Protein 3KUI (pdb70)

Sequence (94 aa):
LTASMLASAPPQEQKQMLGERLFPLIQAMHPTLAGKITGMLLEIDNSELLHMLESPESLRSKVDEAVAVLQAHQAKEAAQKRQLNVNAKPFVPN

Secondary structure (DSSP, 8-state):
--HHHHHHS-HHHHHHHHHHHHHHHHHHH-TTTHHHHHHHHTTS-HHHHHHHTT-HHHHHHHHHHHHHHHHHHHHHHHHT-/----TTPPPP---

Foldseek 3Di:
DDVVVLVVDDDVVSLVVLLVLLQVLLCVVPVPCSVVLSVVPSVDDVVVSVVCSVPVVSSVVSSVVSVVVVVVVVVVVVVPD/DDDDPPDDDDDDD

Radius of gyration: 13.53 Å; Cα contacts (8 Å, |Δi|>4): 82; chains: 2; bounding box: 23×31×43 Å

Nearest PDB structures (foldseek):
  3ktr-assembly1_A  TM=9.918E-01  e=7.360E-09  Homo sapiens
  3kut-assembly2_B  TM=9.928E-01  e=7.830E-09  Homo sapiens
  3kur-assembly8_H  TM=9.875E-01  e=1.120E-07  Homo sapiens
  3kur-assembly3_C  TM=9.470E-01  e=5.670E-08  Homo sapiens
  4ive-assembly1_A  TM=9.539E-01  e=9.895E-08  Homo sapiens

Structure (mmCIF, N/CA/C/O backbone):
data_3KUI
#
_entry.id   3KUI
#
_cell.length_a   37.432
_cell.length_b   63.631
_cell.length_c   32.226
_cell.angle_alpha   90.00
_cell.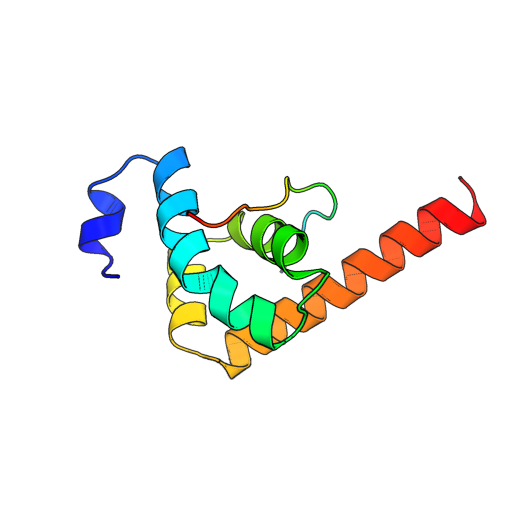angle_beta   90.00
_cell.angle_gamma   90.00
#
_symmetry.space_group_name_H-M   'P 21 21 2'
#
loop_
_entity.id
_entity.type
_entity.pdbx_description
1 polymer 'Polyadenylate-binding protein 1'
2 polymer 'GSPT1 protein'
3 non-polymer 'ZINC ION'
4 non-polymer 'SULFATE ION'
5 water water
#
loop_
_atom_site.group_PDB
_atom_site.id
_atom_site.type_symbol
_atom_site.label_atom_id
_atom_site.label_alt_id
_atom_site.label_comp_id
_atom_site.label_asym_id
_atom_site.label_entity_id
_atom_site.label_seq_id
_atom_site.pdbx_PDB_ins_code
_atom_site.Cartn_x
_atom_site.Cartn_y
_atom_site.Cartn_z
_atom_site.occupancy
_atom_site.B_iso_or_equiv
_atom_site.auth_seq_id
_atom_site.auth_comp_id
_atom_site.auth_asym_id
_atom_site.auth_atom_id
_atom_site.pdbx_PDB_model_num
ATOM 1 N N . LEU A 1 7 ? 10.128 0.852 30.057 1.00 62.57 545 LEU A N 1
ATOM 2 C CA . LEU A 1 7 ? 9.023 1.854 30.002 1.00 62.95 545 LEU A CA 1
ATOM 3 C C . LEU A 1 7 ? 7.653 1.153 30.012 1.00 62.78 545 LEU A C 1
ATOM 4 O O . LEU A 1 7 ? 7.403 0.247 29.217 1.00 62.04 545 LE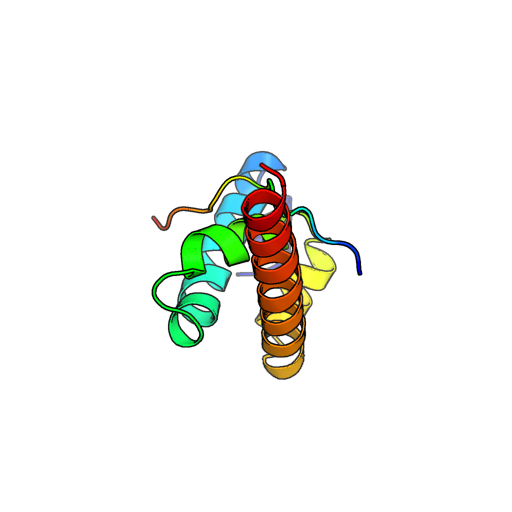U A O 1
ATOM 9 N N . THR A 1 8 ? 6.777 1.572 30.923 1.00 63.53 546 THR A N 1
ATOM 10 C CA . THR A 1 8 ? 5.435 0.994 31.043 1.00 63.68 546 THR A CA 1
ATOM 11 C C . THR A 1 8 ? 4.390 2.062 30.775 1.00 64.21 546 THR A C 1
ATOM 12 O O . THR A 1 8 ? 4.664 3.256 30.912 1.00 64.09 546 THR A O 1
ATOM 16 N N . ALA A 1 9 ? 3.186 1.629 30.414 1.00 64.90 547 ALA A N 1
ATOM 17 C CA . ALA A 1 9 ? 2.096 2.562 30.140 1.00 65.49 547 ALA A CA 1
ATOM 18 C C . ALA A 1 9 ? 1.730 3.355 31.400 1.00 65.52 547 ALA A C 1
ATOM 19 O O . ALA A 1 9 ? 1.182 4.461 31.321 1.00 65.52 547 ALA A O 1
ATOM 21 N N . SER A 1 10 ? 2.042 2.782 32.559 1.00 65.10 548 SER A N 1
ATOM 22 C CA . SER A 1 10 ? 1.761 3.421 33.839 1.00 65.18 548 SER A CA 1
ATOM 23 C C . SER A 1 10 ? 2.651 4.643 34.007 1.00 65.31 548 SER A C 1
ATOM 24 O O . SER A 1 10 ? 2.184 5.719 34.379 1.00 64.48 548 SER A O 1
ATOM 27 N N . MET A 1 11 ? 3.939 4.462 33.735 1.00 65.10 549 MET A N 1
ATOM 28 C CA . MET A 1 11 ? 4.899 5.543 33.837 1.00 64.83 549 MET A CA 1
ATOM 29 C C . MET A 1 11 ? 4.471 6.691 32.937 1.00 64.57 549 MET A C 1
ATOM 30 O O . MET A 1 11 ? 4.700 7.860 33.256 1.00 64.81 549 MET A O 1
ATOM 35 N N . LEU A 1 12 ? 3.843 6.358 31.814 1.00 63.49 550 LEU A N 1
ATOM 36 C CA . LEU A 1 12 ? 3.394 7.374 30.870 1.00 62.90 550 LEU A CA 1
ATOM 37 C C . LEU A 1 12 ? 2.208 8.213 31.331 1.00 63.05 550 LEU A C 1
ATOM 38 O O . LEU A 1 12 ? 2.194 9.431 31.128 1.00 62.72 550 LEU A O 1
ATOM 43 N N . ALA A 1 13 ? 1.213 7.576 31.939 1.00 62.33 551 ALA A N 1
ATOM 44 C CA . ALA A 1 13 ? 0.046 8.311 32.419 1.00 62.28 551 ALA A CA 1
ATOM 45 C C . ALA A 1 13 ? 0.457 9.219 33.583 1.00 62.26 551 ALA A C 1
ATOM 46 O O . ALA A 1 13 ? -0.135 10.277 33.807 1.00 61.29 551 ALA A O 1
ATOM 48 N N . SER A 1 14 ? 1.495 8.800 34.303 1.00 62.09 552 SER A N 1
ATOM 49 C CA . SER A 1 14 ? 2.009 9.543 35.447 1.00 62.63 552 SER A CA 1
ATOM 50 C C . SER A 1 14 ? 2.517 10.940 35.081 1.00 62.65 552 SER A C 1
ATOM 51 O O . SER A 1 14 ? 2.459 11.861 35.895 1.00 63.82 552 SER A O 1
ATOM 54 N N . ALA A 1 15 ? 3.009 11.095 33.856 1.00 61.58 553 ALA A N 1
ATOM 55 C CA . ALA A 1 15 ? 3.523 12.375 33.392 1.00 60.65 553 ALA A CA 1
ATOM 56 C C . ALA A 1 15 ? 2.510 13.101 32.502 1.00 60.70 553 ALA A C 1
ATOM 57 O O . ALA A 1 15 ? 1.490 12.534 32.108 1.00 60.41 553 ALA A O 1
ATOM 59 N N . PRO A 1 16 ? 2.771 14.382 32.197 1.00 60.34 554 PRO A N 1
ATOM 60 C CA . PRO A 1 16 ? 1.880 15.175 31.349 1.00 59.41 554 PRO A CA 1
ATOM 61 C C . PRO A 1 16 ? 2.303 15.042 29.886 1.00 59.01 554 PRO A C 1
ATOM 62 O O . PRO A 1 16 ? 3.437 14.668 29.589 1.00 58.40 554 PRO A O 1
ATOM 66 N N . PRO A 1 17 ? 1.407 15.389 28.957 1.00 59.65 555 PRO A N 1
ATOM 67 C CA . PRO A 1 17 ? 1.642 15.314 27.511 1.00 59.40 555 PRO A CA 1
ATOM 68 C C . PRO A 1 17 ? 3.054 15.626 27.020 1.00 59.20 555 PRO A C 1
ATOM 69 O O . PRO A 1 17 ? 3.813 14.721 26.663 1.00 59.22 555 PRO A O 1
ATOM 73 N N . GLN A 1 18 ? 3.402 16.904 26.989 1.00 58.47 556 GLN A N 1
ATOM 74 C CA . GLN A 1 18 ? 4.718 17.312 26.519 1.00 59.44 556 GLN A CA 1
ATOM 75 C C . GLN A 1 18 ? 5.846 16.379 26.984 1.00 58.44 556 GLN A C 1
ATOM 76 O O . GLN A 1 18 ? 6.686 15.948 26.184 1.00 57.79 556 GLN A O 1
ATOM 82 N N . GLU A 1 19 ? 5.840 16.057 28.274 1.00 56.43 557 GLU A N 1
ATOM 83 C CA . GLU A 1 19 ? 6.867 15.210 28.867 1.00 53.28 557 GLU A CA 1
ATOM 84 C C . GLU A 1 19 ? 6.747 13.726 28.517 1.00 50.80 557 GLU A C 1
ATOM 85 O O . GLU A 1 19 ? 7.708 12.976 28.659 1.00 51.11 557 GLU A O 1
ATOM 91 N N . GLN A 1 20 ? 5.572 13.297 28.071 1.00 48.98 558 GLN A N 1
ATOM 92 C CA . GLN A 1 20 ? 5.374 11.896 27.699 1.00 46.27 558 GLN A CA 1
ATOM 93 C C . GLN A 1 20 ? 6.132 11.564 26.424 1.00 43.24 558 GLN A C 1
ATOM 94 O O . GLN A 1 20 ? 6.599 10.446 26.245 1.00 39.99 558 GLN A O 1
ATOM 100 N N . LYS A 1 21 ? 6.225 12.540 25.529 1.00 42.71 559 LYS A N 1
ATOM 101 C CA . LYS A 1 21 ? 6.947 12.361 24.279 1.00 42.93 559 LYS A CA 1
ATOM 102 C C . LYS A 1 21 ? 8.439 12.279 24.598 1.00 42.55 559 LYS A C 1
ATOM 103 O O . LYS A 1 21 ? 9.163 11.467 24.032 1.00 43.13 559 LYS A O 1
ATOM 109 N N . GLN A 1 22 ? 8.893 13.127 25.513 1.00 42.57 560 GLN A N 1
ATOM 110 C CA . GLN A 1 22 ? 10.289 13.137 25.911 1.00 42.76 560 GLN A CA 1
ATOM 111 C C . GLN A 1 22 ? 10.669 11.758 26.459 1.00 42.75 560 GLN A C 1
ATOM 112 O O . GLN A 1 22 ? 11.740 11.217 26.162 1.00 42.23 560 GLN A O 1
ATOM 118 N N . MET A 1 23 ? 9.771 11.202 27.264 1.00 41.23 561 MET A N 1
ATOM 119 C CA . MET A 1 23 ? 9.966 9.900 27.885 1.00 43.23 561 MET A CA 1
ATOM 120 C C . MET A 1 23 ? 10.062 8.819 26.824 1.00 41.64 561 MET A C 1
ATOM 121 O O . MET A 1 23 ? 10.928 7.951 26.891 1.00 43.99 561 MET A O 1
ATOM 126 N N . LEU A 1 24 ? 9.168 8.896 25.845 1.00 40.71 562 LEU A N 1
ATOM 127 C CA . LEU A 1 24 ? 9.108 7.951 24.732 1.00 39.54 562 LEU A CA 1
ATOM 128 C C . LEU A 1 24 ? 10.271 8.114 23.764 1.00 37.64 562 LEU A C 1
ATOM 129 O O . LEU A 1 24 ? 10.800 7.130 23.254 1.00 38.06 562 LEU A O 1
ATOM 134 N N . GLY A 1 25 ? 10.654 9.357 23.507 1.00 36.23 563 GLY A N 1
ATOM 135 C CA . GLY A 1 25 ? 11.760 9.616 22.608 1.00 37.86 563 GLY A CA 1
ATOM 136 C C . GLY A 1 25 ? 13.061 9.007 23.104 1.00 37.97 563 GLY A C 1
ATOM 137 O O . GLY A 1 25 ? 13.886 8.573 22.312 1.00 38.86 563 GLY A O 1
ATOM 138 N N . GLU A 1 26 ? 13.250 8.978 24.417 1.00 39.24 564 GLU A N 1
ATOM 139 C CA . GLU A 1 26 ? 14.463 8.414 24.997 1.00 40.48 564 GLU A CA 1
ATOM 140 C C . GLU A 1 26 ? 14.596 6.923 24.694 1.00 39.69 564 GLU A C 1
ATOM 141 O O . GLU A 1 26 ? 15.698 6.402 24.520 1.00 37.14 564 GLU A O 1
ATOM 147 N N . ARG A 1 27 ? 13.461 6.242 24.629 1.00 39.51 565 ARG A N 1
ATOM 148 C CA . ARG A 1 27 ? 13.446 4.809 24.379 1.00 39.81 565 ARG A CA 1
ATOM 149 C C . ARG A 1 27 ? 13.540 4.531 22.888 1.00 38.04 565 ARG A C 1
ATOM 150 O O . ARG A 1 27 ? 14.086 3.518 22.470 1.00 37.69 565 ARG A O 1
ATOM 158 N N . LEU A 1 28 ? 13.017 5.454 22.091 1.00 36.13 566 LEU A N 1
ATOM 159 C CA . LEU A 1 28 ? 12.993 5.320 20.640 1.00 33.95 566 LEU A CA 1
ATOM 160 C C . LEU A 1 28 ? 14.273 5.738 19.932 1.00 33.86 566 LEU A C 1
ATOM 161 O O . LEU A 1 28 ? 14.684 5.139 18.942 1.00 31.39 566 LEU A O 1
ATOM 166 N N . PHE A 1 29 ? 14.900 6.778 20.448 1.00 33.07 567 PHE A N 1
ATOM 167 C CA . PHE A 1 29 ? 16.103 7.291 19.834 1.00 34.21 567 PHE A CA 1
ATOM 168 C C . PHE A 1 29 ? 17.223 6.285 19.539 1.00 34.10 567 PHE A C 1
ATOM 169 O O . PHE A 1 29 ? 17.683 6.182 18.404 1.00 34.28 567 PHE A O 1
ATOM 177 N N . PRO A 1 30 ? 17.674 5.527 20.549 1.00 35.24 568 PRO A N 1
ATOM 178 C CA . PRO A 1 30 ? 18.753 4.552 20.329 1.00 35.17 568 PRO A CA 1
ATOM 179 C C . PRO A 1 30 ? 18.494 3.567 19.196 1.00 33.60 568 PRO A C 1
ATOM 180 O O . PRO A 1 30 ? 19.413 3.189 18.466 1.00 32.02 568 PRO A O 1
ATOM 184 N N . LEU A 1 31 ? 17.238 3.162 19.058 1.00 32.44 569 LEU A N 1
ATOM 185 C CA . LEU A 1 31 ? 16.850 2.223 18.019 1.00 30.97 569 LEU A CA 1
ATOM 186 C C . LEU A 1 31 ? 16.829 2.870 16.631 1.00 30.91 569 LEU A C 1
ATOM 187 O O . LEU A 1 31 ? 17.353 2.310 15.665 1.00 32.36 569 LEU A O 1
ATOM 192 N N . ILE A 1 32 ? 16.236 4.054 16.537 1.00 31.05 570 ILE A N 1
ATOM 193 C CA . ILE A 1 32 ? 16.166 4.773 15.271 1.00 31.43 570 ILE A CA 1
ATOM 194 C C . ILE A 1 32 ? 17.565 5.215 14.858 1.00 31.62 570 ILE A C 1
ATOM 195 O O . ILE A 1 32 ? 17.883 5.291 13.686 1.00 32.70 570 ILE A O 1
ATOM 200 N N . GLN A 1 33 ? 18.396 5.494 15.850 1.00 34.25 571 GLN A N 1
ATOM 201 C CA . GLN A 1 33 ? 19.761 5.936 15.630 1.00 33.48 571 GLN A CA 1
ATOM 202 C C . GLN A 1 33 ? 20.585 4.850 14.990 1.00 34.76 571 GLN A C 1
ATOM 203 O O . GLN A 1 33 ? 21.364 5.122 14.102 1.00 36.22 571 GLN A O 1
ATOM 209 N N . ALA A 1 34 ? 20.417 3.618 15.457 1.00 35.52 572 ALA A N 1
ATOM 210 C CA . ALA A 1 34 ? 21.159 2.488 14.912 1.00 34.24 572 ALA A CA 1
ATOM 211 C C . ALA A 1 34 ? 20.931 2.370 13.409 1.00 33.78 572 ALA A C 1
ATOM 212 O O . ALA A 1 34 ? 21.831 1.992 12.651 1.00 33.55 572 ALA A O 1
ATOM 214 N N . MET A 1 35 ? 19.714 2.688 12.990 1.00 33.29 573 MET A N 1
ATOM 215 C CA . MET A 1 35 ? 19.328 2.626 11.588 1.00 32.62 573 MET A CA 1
ATOM 216 C C . MET A 1 35 ? 19.835 3.819 10.780 1.00 32.39 573 MET A C 1
ATOM 217 O O . MET A 1 35 ? 20.297 3.669 9.647 1.00 32.51 573 MET A O 1
ATOM 222 N N . HIS A 1 36 ? 19.743 5.006 11.372 1.00 33.58 574 HIS A N 1
ATOM 223 C CA . HIS A 1 36 ? 20.179 6.252 10.731 1.00 33.89 574 HIS A CA 1
ATOM 224 C C . HIS A 1 36 ? 20.867 7.140 11.768 1.00 34.75 574 HIS A C 1
ATOM 225 O O . HIS A 1 36 ? 20.216 7.937 12.445 1.00 34.97 574 HIS A O 1
ATOM 232 N N . PRO A 1 37 ? 22.200 7.007 11.899 1.00 34.58 575 PRO A N 1
ATOM 233 C CA . PRO 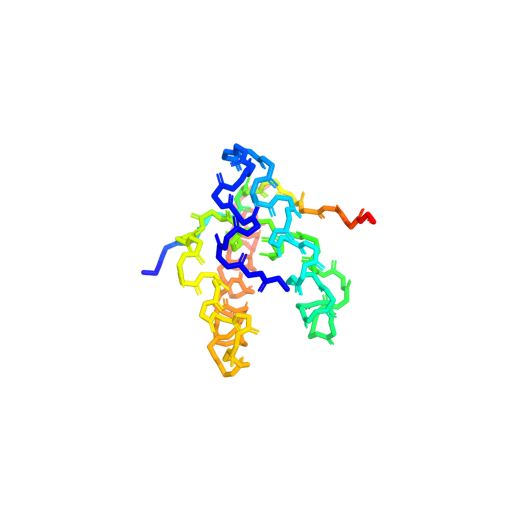A 1 37 ? 22.979 7.790 12.859 1.00 35.39 575 PRO A CA 1
ATOM 234 C C . PRO A 1 37 ? 22.863 9.302 12.720 1.00 36.84 575 PRO A C 1
ATOM 235 O O . PRO A 1 37 ? 22.794 10.022 13.722 1.00 39.13 575 PRO A O 1
ATOM 239 N N . THR A 1 38 ? 22.804 9.783 11.489 1.00 36.67 576 THR A N 1
ATOM 240 C CA . THR A 1 38 ? 22.730 11.211 11.274 1.00 39.19 576 THR A CA 1
ATOM 241 C C . THR A 1 38 ? 21.311 11.804 11.300 1.00 38.58 576 THR A C 1
ATOM 242 O O . THR A 1 38 ? 21.074 12.834 11.937 1.00 39.31 576 THR A O 1
ATOM 246 N N . LEU A 1 39 ? 20.363 11.158 10.634 1.00 37.30 577 LEU A N 1
ATOM 247 C CA . LEU A 1 39 ? 18.998 11.668 10.611 1.00 36.81 577 LEU A CA 1
ATOM 248 C C . LEU A 1 39 ? 18.176 11.304 11.849 1.00 36.47 577 LEU A C 1
ATOM 249 O O . LEU A 1 39 ? 17.022 11.730 11.975 1.00 38.02 577 LEU A O 1
ATOM 254 N N . ALA A 1 40 ? 18.777 10.539 12.761 1.00 36.37 578 ALA A N 1
ATOM 255 C CA . ALA A 1 40 ? 18.105 10.071 13.972 1.00 34.28 578 ALA A CA 1
ATOM 256 C C . ALA A 1 40 ? 17.250 11.102 14.707 1.00 35.14 578 ALA A C 1
ATOM 257 O O . ALA A 1 40 ? 16.056 10.868 14.943 1.00 34.42 578 ALA A O 1
ATOM 259 N N . GLY A 1 41 ? 17.859 12.231 15.071 1.00 35.89 579 GLY A N 1
ATOM 260 C CA . GLY A 1 41 ? 17.147 13.278 15.794 1.00 33.37 579 GLY A CA 1
ATOM 261 C C . GLY A 1 41 ? 15.830 13.690 15.162 1.00 35.45 579 GLY A C 1
ATOM 262 O O . GLY A 1 41 ? 14.783 13.723 15.823 1.00 32.62 579 GLY A O 1
ATOM 263 N N . LYS A 1 42 ? 15.901 14.002 13.868 1.00 37.50 580 LYS A N 1
ATOM 264 C CA . LYS A 1 42 ? 14.757 14.418 13.067 1.00 37.67 580 LYS A CA 1
ATOM 265 C C . LYS A 1 42 ? 13.673 13.342 12.974 1.00 38.54 580 LYS A C 1
ATOM 266 O O . LYS A 1 42 ? 12.509 13.597 13.290 1.00 40.07 580 LYS A O 1
ATOM 272 N N . ILE A 1 43 ? 14.056 12.146 12.527 1.00 36.54 581 ILE A N 1
ATOM 273 C CA . ILE A 1 43 ? 13.110 11.048 12.381 1.00 36.32 581 ILE A CA 1
ATOM 274 C C . ILE A 1 43 ? 12.355 10.825 13.676 1.00 36.41 581 ILE A C 1
ATOM 275 O O . ILE A 1 43 ? 11.126 10.721 13.687 1.00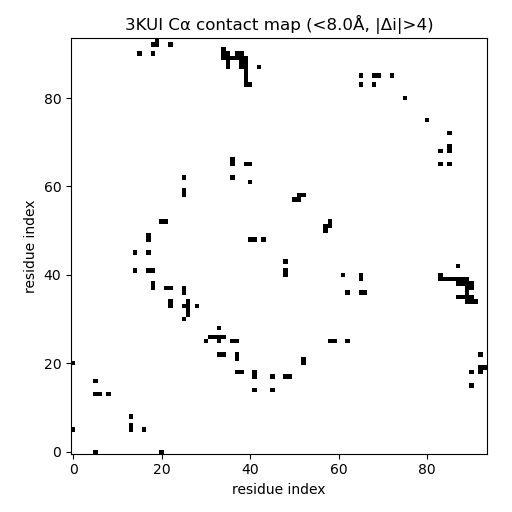 35.42 581 ILE A O 1
ATOM 280 N N . THR A 1 44 ? 13.103 10.755 14.768 1.00 37.03 582 THR A N 1
ATOM 281 C CA . THR A 1 44 ? 12.512 10.577 16.078 1.00 37.35 582 THR A CA 1
ATOM 282 C C . THR A 1 44 ? 11.471 11.687 16.289 1.00 37.96 582 THR A C 1
ATOM 283 O O . THR A 1 44 ? 10.314 11.417 16.617 1.00 38.37 582 THR A O 1
ATOM 287 N N . GLY A 1 45 ? 11.884 12.934 16.079 1.00 38.06 583 GLY A N 1
ATOM 288 C CA . GLY A 1 45 ? 10.973 14.056 16.243 1.00 40.00 583 GLY A CA 1
ATOM 289 C C . GLY A 1 45 ? 9.684 13.882 15.453 1.00 41.18 583 GLY A C 1
ATOM 290 O O . GLY A 1 45 ? 8.582 14.118 15.962 1.00 42.69 583 GLY A O 1
ATOM 291 N N . MET A 1 46 ? 9.825 13.460 14.201 1.00 42.13 584 MET A N 1
ATOM 292 C CA . MET A 1 46 ? 8.686 13.242 13.326 1.00 41.72 584 MET A CA 1
ATOM 293 C C . MET A 1 46 ? 7.749 12.160 13.847 1.00 42.08 584 MET A C 1
ATOM 294 O O . MET A 1 46 ? 6.524 12.285 13.769 1.00 42.73 584 MET A O 1
ATOM 299 N N . LEU A 1 47 ? 8.323 11.093 14.383 1.00 42.77 585 LEU A N 1
ATOM 300 C CA . LEU A 1 47 ? 7.515 9.987 14.890 1.00 43.12 585 LEU A CA 1
ATOM 301 C C . LEU A 1 47 ? 6.808 10.267 16.210 1.00 42.99 585 LEU A C 1
ATOM 302 O O . LEU A 1 47 ? 5.753 9.688 16.493 1.00 42.97 585 LEU A O 1
ATOM 307 N N . LEU A 1 48 ? 7.379 11.170 17.003 1.00 43.00 586 LEU A N 1
ATOM 308 C CA . LEU A 1 48 ? 6.811 11.507 18.298 1.00 42.16 586 LEU A CA 1
ATOM 309 C C . LEU A 1 48 ? 5.489 12.253 18.246 1.00 41.43 586 LEU A C 1
ATOM 310 O O . LEU A 1 48 ? 4.967 12.658 19.277 1.00 41.17 586 LEU A O 1
ATOM 315 N N . GLU A 1 49 ? 4.940 12.425 17.053 1.00 42.38 587 GLU A N 1
ATOM 316 C CA . GLU A 1 49 ? 3.671 13.119 16.920 1.00 44.57 587 GLU A CA 1
ATOM 317 C C . GLU A 1 49 ? 2.573 12.112 16.616 1.00 45.69 587 GLU A C 1
ATOM 318 O O . GLU A 1 49 ? 1.488 12.460 16.145 1.00 46.54 587 GLU A O 1
ATOM 324 N N . ILE A 1 50 ? 2.876 10.860 16.930 1.00 47.10 588 ILE A N 1
ATOM 325 C CA . ILE A 1 50 ? 1.998 9.729 16.694 1.00 49.02 588 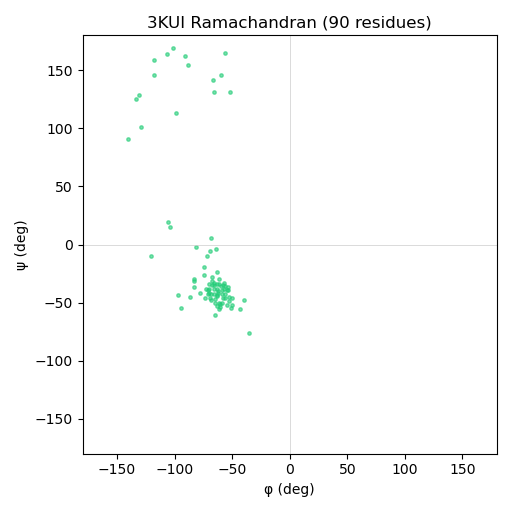ILE A CA 1
ATOM 326 C C . ILE A 1 50 ? 1.402 9.232 18.008 1.00 51.34 588 ILE A C 1
ATOM 327 O O . ILE A 1 50 ? 1.896 9.586 19.079 1.00 51.22 588 ILE A O 1
ATOM 332 N N . ASP A 1 51 ? 0.338 8.425 17.926 1.00 52.00 589 ASP A N 1
ATOM 333 C CA . ASP A 1 51 ? -0.310 7.876 19.117 1.00 51.94 589 ASP A CA 1
ATOM 334 C C . ASP A 1 51 ? 0.740 7.211 19.989 1.00 51.45 589 ASP A C 1
ATOM 335 O O . ASP A 1 51 ? 1.544 6.408 19.502 1.00 51.19 589 ASP A O 1
ATOM 340 N N . ASN A 1 52 ? 0.736 7.524 21.278 1.00 49.76 590 ASN A N 1
ATOM 341 C CA . ASN A 1 52 ? 1.706 6.895 22.158 1.00 48.65 590 ASN A CA 1
ATOM 342 C C . ASN A 1 52 ? 1.417 5.391 22.166 1.00 47.67 590 ASN A C 1
ATOM 343 O O . ASN A 1 52 ? 2.334 4.566 22.172 1.00 46.90 590 ASN A O 1
ATOM 348 N N . SER A 1 53 ? 0.133 5.043 22.149 1.00 45.86 591 SER A N 1
ATOM 349 C CA . SER A 1 53 ? -0.280 3.643 22.141 1.00 43.14 591 SER A CA 1
ATOM 350 C C . SER A 1 53 ? 0.381 2.913 20.975 1.00 40.81 591 SER A C 1
ATOM 351 O O . SER A 1 53 ? 0.780 1.759 21.112 1.00 38.75 591 SER A O 1
ATOM 354 N N . GLU A 1 54 ? 0.488 3.579 19.828 1.00 41.51 592 GLU A N 1
ATOM 355 C CA . GLU A 1 54 ? 1.140 2.970 18.675 1.00 42.55 592 GLU A CA 1
ATOM 356 C C . GLU A 1 54 ? 2.662 3.138 18.789 1.00 42.47 592 GLU A C 1
ATOM 357 O O . GLU A 1 54 ? 3.427 2.298 18.310 1.00 41.13 592 GLU A O 1
ATOM 363 N N . LEU A 1 55 ? 3.099 4.229 19.415 1.00 42.57 593 LEU A N 1
ATOM 364 C CA . LEU A 1 55 ? 4.527 4.450 19.608 1.00 42.82 593 LEU A CA 1
ATOM 365 C C . LEU A 1 55 ? 5.016 3.356 20.551 1.00 42.73 593 LEU A C 1
ATOM 366 O O . LEU A 1 55 ? 6.146 2.871 20.429 1.00 42.64 593 LEU A O 1
ATOM 371 N N . LEU A 1 56 ? 4.148 2.980 21.489 1.00 42.94 594 LEU A N 1
ATOM 372 C CA . LEU A 1 56 ? 4.435 1.924 22.457 1.00 42.88 594 LEU A CA 1
ATOM 373 C C . LEU A 1 56 ? 4.519 0.606 21.714 1.00 42.97 594 LEU A C 1
ATOM 374 O O . LEU A 1 56 ? 5.301 -0.284 22.069 1.00 43.67 594 LEU A O 1
ATOM 379 N N . HIS A 1 57 ? 3.688 0.485 20.686 1.00 40.64 595 HIS A N 1
ATOM 380 C CA . HIS A 1 57 ? 3.656 -0.725 19.892 1.00 39.13 595 HIS A CA 1
ATOM 381 C C . HIS A 1 57 ? 4.938 -0.876 19.096 1.00 37.81 595 HIS A C 1
ATOM 382 O O . HIS A 1 57 ? 5.492 -1.960 18.997 1.00 35.96 595 HIS A O 1
ATOM 389 N N . MET A 1 58 ? 5.400 0.220 18.524 1.00 39.00 596 MET A N 1
ATOM 390 C CA . MET A 1 58 ? 6.599 0.180 17.726 1.00 40.94 596 MET A CA 1
ATOM 391 C C . MET A 1 58 ? 7.812 -0.149 18.568 1.00 42.51 596 MET A C 1
ATOM 392 O O . MET A 1 58 ? 8.733 -0.807 18.095 1.00 43.41 596 MET A O 1
ATOM 397 N N . LEU A 1 59 ? 7.794 0.295 19.819 1.00 44.11 597 LEU A N 1
ATOM 398 C CA . LEU A 1 59 ? 8.883 0.041 20.748 1.00 45.47 597 LEU A CA 1
ATOM 399 C C . LEU A 1 59 ? 8.938 -1.426 21.125 1.00 47.00 597 LEU A C 1
ATOM 400 O O . LEU A 1 59 ? 9.842 -1.869 21.833 1.00 46.97 597 LEU A O 1
ATOM 405 N N . GLU A 1 60 ? 7.952 -2.176 20.658 1.00 48.00 598 GLU A N 1
ATOM 406 C CA . GLU A 1 60 ? 7.877 -3.597 20.942 1.00 48.70 598 GLU A CA 1
ATOM 407 C C . GLU A 1 60 ? 7.899 -4.389 19.639 1.00 47.84 598 GLU A C 1
ATOM 408 O O . GLU A 1 60 ? 8.037 -5.618 19.642 1.00 46.32 598 GLU A O 1
ATOM 414 N N . SER A 1 61 ? 7.775 -3.674 18.523 1.00 45.44 599 SER A N 1
ATOM 415 C CA . SER A 1 61 ? 7.772 -4.308 17.217 1.00 43.95 599 SER A CA 1
ATOM 416 C C . SER A 1 61 ? 8.778 -3.631 16.297 1.00 41.74 599 SER A C 1
ATOM 417 O O . SER A 1 61 ? 8.524 -2.552 15.766 1.00 42.39 599 SER A O 1
ATOM 420 N N . PRO A 1 62 ? 9.948 -4.255 16.115 1.00 40.10 600 PRO A N 1
ATOM 421 C CA . PRO A 1 62 ? 11.011 -3.726 15.258 1.00 39.75 600 PRO A CA 1
ATOM 422 C C . PRO A 1 62 ? 10.555 -3.536 13.810 1.00 40.96 600 PRO A C 1
ATOM 423 O O . PRO A 1 62 ? 10.754 -2.471 13.230 1.00 41.65 600 PRO A O 1
ATOM 427 N N . GLU A 1 63 ? 9.946 -4.564 13.225 1.00 42.21 601 GLU A N 1
ATOM 428 C CA . GLU A 1 63 ? 9.461 -4.460 11.851 1.00 42.85 601 GLU A CA 1
ATOM 429 C C . GLU A 1 63 ? 8.559 -3.226 11.736 1.00 41.85 601 GLU A C 1
ATOM 430 O O . GLU A 1 63 ? 8.609 -2.506 10.742 1.00 41.18 601 GLU A O 1
ATOM 436 N N . SER A 1 64 ? 7.747 -2.975 12.761 1.00 41.51 602 SER A N 1
ATOM 437 C CA . SER A 1 64 ? 6.849 -1.815 12.755 1.00 43.01 602 SER A CA 1
ATOM 438 C C . SER A 1 64 ? 7.647 -0.510 12.862 1.00 40.59 602 SER A C 1
ATOM 439 O O . SER A 1 64 ? 7.400 0.453 12.143 1.00 40.53 602 SER A O 1
ATOM 442 N N . LEU A 1 65 ? 8.603 -0.488 13.775 1.00 40.21 603 LEU A N 1
ATOM 443 C CA . LEU A 1 65 ? 9.447 0.679 13.940 1.00 39.17 603 LEU A CA 1
ATOM 444 C C . LEU A 1 65 ? 10.194 0.945 12.634 1.00 38.97 603 LEU A C 1
ATOM 445 O O . LEU A 1 65 ? 10.183 2.063 12.113 1.00 39.31 603 LEU A O 1
ATOM 450 N N . ARG A 1 66 ? 10.839 -0.087 12.105 1.00 38.23 604 ARG A N 1
ATOM 451 C CA . ARG A 1 66 ? 11.598 0.066 10.878 1.00 39.16 604 ARG A CA 1
ATOM 452 C C . ARG A 1 66 ? 10.715 0.562 9.747 1.00 38.17 604 ARG A C 1
ATOM 453 O O . ARG A 1 66 ? 11.073 1.483 9.011 1.00 38.60 604 ARG A O 1
ATOM 461 N N . SER A 1 67 ? 9.552 -0.055 9.612 1.00 38.88 605 SER A N 1
ATOM 462 C CA . SER A 1 67 ? 8.612 0.321 8.575 1.00 37.84 605 SER A CA 1
ATOM 463 C C . SER A 1 67 ? 8.257 1.802 8.681 1.00 37.54 605 SER A C 1
ATOM 464 O O . SER A 1 67 ? 8.190 2.502 7.681 1.00 37.19 605 SER A O 1
ATOM 467 N N . LYS A 1 68 ? 8.043 2.281 9.898 1.00 37.87 606 LYS A N 1
ATOM 468 C CA . LYS A 1 68 ? 7.692 3.680 10.097 1.00 37.85 606 LYS A CA 1
ATOM 469 C C . LYS A 1 68 ? 8.894 4.576 9.804 1.00 38.89 606 LYS A C 1
ATOM 470 O O . LYS A 1 68 ? 8.755 5.655 9.228 1.00 37.23 606 LYS A O 1
ATOM 476 N N . VAL A 1 69 ? 10.077 4.112 10.204 1.00 39.32 607 VAL A N 1
ATOM 477 C CA . VAL A 1 69 ? 11.304 4.858 9.978 1.00 39.96 607 VAL A CA 1
ATOM 478 C C . VAL A 1 69 ? 11.560 5.050 8.485 1.00 39.01 607 VAL A C 1
ATOM 479 O O . VAL A 1 69 ? 11.798 6.164 8.042 1.00 39.39 607 VAL A O 1
ATOM 483 N N . ASP A 1 70 ? 11.500 3.975 7.707 1.00 39.14 608 ASP A N 1
ATOM 484 C CA . ASP A 1 70 ? 11.720 4.086 6.266 1.00 40.23 608 ASP A CA 1
ATOM 485 C C . ASP A 1 70 ? 10.729 5.048 5.623 1.00 39.41 608 ASP A C 1
ATOM 486 O O . ASP A 1 70 ? 11.056 5.740 4.665 1.00 38.46 608 ASP A O 1
ATOM 491 N N . GLU A 1 71 ? 9.511 5.067 6.149 1.00 38.62 609 GLU A N 1
ATOM 492 C CA . GLU A 1 71 ? 8.461 5.926 5.636 1.00 38.46 609 GLU A CA 1
ATOM 493 C C . GLU A 1 71 ? 8.890 7.372 5.889 1.00 37.20 609 GLU A C 1
ATOM 494 O O . GLU A 1 71 ? 8.891 8.201 4.988 1.00 37.47 609 GLU A O 1
ATOM 500 N N . ALA A 1 72 ? 9.287 7.659 7.121 1.00 35.74 610 ALA A N 1
ATOM 501 C CA . ALA A 1 72 ? 9.735 8.996 7.477 1.00 37.02 610 ALA A CA 1
ATOM 502 C C . ALA A 1 72 ? 10.923 9.417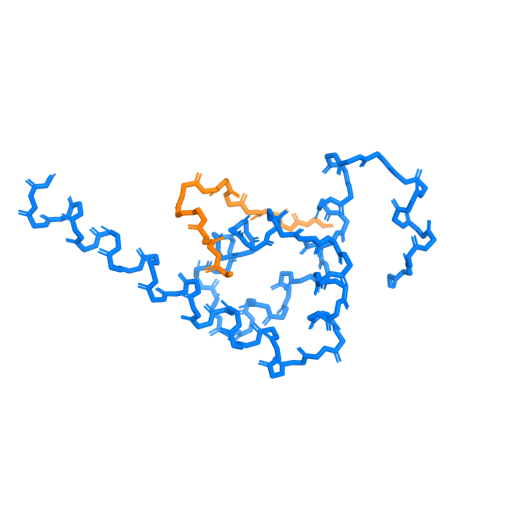 6.626 1.00 37.39 610 ALA A C 1
ATOM 503 O O . ALA A 1 72 ? 11.031 10.581 6.226 1.00 39.29 610 ALA A O 1
ATOM 505 N N . VAL A 1 73 ? 11.821 8.476 6.361 1.00 36.47 611 VAL A N 1
ATOM 506 C CA . VAL A 1 73 ? 13.010 8.763 5.568 1.00 38.14 611 VAL A CA 1
ATOM 507 C C . VAL A 1 73 ? 12.645 9.178 4.161 1.00 38.78 611 VAL A C 1
ATOM 508 O O . VAL A 1 73 ? 13.191 10.136 3.621 1.00 38.59 611 VAL A O 1
ATOM 512 N N . ALA A 1 74 ? 11.697 8.463 3.576 1.00 39.11 612 ALA A N 1
ATOM 513 C CA . ALA A 1 74 ? 11.266 8.760 2.221 1.00 39.67 612 ALA A CA 1
ATOM 514 C C . ALA A 1 74 ? 10.686 10.165 2.066 1.00 39.21 612 ALA A C 1
ATOM 515 O O . ALA A 1 74 ? 11.126 10.934 1.203 1.00 37.76 612 ALA A O 1
ATOM 517 N N . VAL A 1 75 ? 9.699 10.482 2.903 1.00 40.17 613 VAL A N 1
ATOM 518 C CA . VAL A 1 75 ? 9.006 11.767 2.873 1.00 40.01 613 VAL A CA 1
ATOM 519 C C . VAL A 1 75 ? 9.949 12.906 3.158 1.00 41.14 613 VAL A C 1
ATOM 520 O O . VAL A 1 75 ? 9.899 13.962 2.528 1.00 41.79 613 VAL A O 1
ATOM 524 N N . LEU A 1 76 ? 10.817 12.673 4.126 1.00 44.09 614 LEU A N 1
ATOM 525 C CA . LEU A 1 76 ? 11.804 13.654 4.527 1.00 45.26 614 LEU A CA 1
ATOM 526 C C . LEU A 1 76 ? 12.660 14.066 3.334 1.00 45.84 614 LEU A C 1
ATOM 527 O O . LEU A 1 76 ? 12.900 15.251 3.112 1.00 46.06 614 LEU A O 1
ATOM 532 N N . GLN A 1 77 ? 13.119 13.078 2.571 1.00 47.35 615 GLN A N 1
ATOM 533 C CA . GLN A 1 77 ? 13.966 13.332 1.407 1.00 48.69 615 GLN A CA 1
ATOM 534 C C . GLN A 1 77 ? 13.221 13.926 0.233 1.00 47.20 615 GLN A C 1
ATOM 535 O O . GLN A 1 77 ? 13.754 14.770 -0.479 1.00 46.69 615 GLN A O 1
ATOM 541 N N . ALA A 1 78 ? 11.998 13.460 0.017 1.00 47.13 616 ALA A N 1
ATOM 542 C CA . ALA A 1 78 ? 11.191 13.951 -1.089 1.00 47.21 616 ALA A CA 1
ATOM 543 C C . ALA A 1 78 ? 10.875 15.411 -0.841 1.00 47.78 616 ALA A C 1
ATOM 544 O O . ALA A 1 78 ? 10.847 16.222 -1.764 1.00 48.43 616 ALA A O 1
ATOM 546 N N . HIS A 1 79 ? 10.631 15.748 0.415 1.00 48.02 617 HIS A N 1
ATOM 547 C CA . HIS A 1 79 ? 10.331 17.124 0.735 1.00 48.41 617 HIS A CA 1
ATOM 548 C C . HIS A 1 79 ? 11.528 17.997 0.451 1.00 50.51 617 HIS A C 1
ATOM 549 O O . HIS A 1 79 ? 11.462 18.917 -0.353 1.00 50.63 617 HIS A O 1
ATOM 556 N N . GLN A 1 80 ? 12.623 17.702 1.137 1.00 53.88 618 GLN A N 1
ATOM 557 C CA . GLN A 1 80 ? 13.858 18.451 0.979 1.00 57.04 618 GLN A CA 1
ATOM 558 C C . GLN A 1 80 ? 14.248 18.606 -0.477 1.00 58.05 618 GLN A C 1
ATOM 559 O O . GLN A 1 80 ? 14.612 19.698 -0.915 1.00 57.86 618 GLN A O 1
ATOM 565 N N . ALA A 1 81 ? 14.169 17.513 -1.225 1.00 59.77 619 ALA A N 1
ATOM 566 C CA . ALA A 1 81 ? 14.504 17.539 -2.642 1.00 62.18 619 ALA A CA 1
ATOM 567 C C . ALA A 1 81 ? 13.583 18.528 -3.363 1.00 64.21 619 ALA A C 1
ATOM 568 O O . ALA A 1 81 ? 13.992 19.211 -4.305 1.00 63.55 619 ALA A O 1
ATOM 570 N N . LYS A 1 82 ? 12.336 18.600 -2.909 1.00 67.28 620 LYS A N 1
ATOM 571 C CA . LYS A 1 82 ? 11.356 19.509 -3.491 1.00 70.33 620 LYS A CA 1
ATOM 572 C C . LYS A 1 82 ? 11.820 20.947 -3.275 1.00 72.17 620 LYS A C 1
ATOM 573 O O . LYS A 1 82 ? 11.907 21.732 -4.219 1.00 72.40 620 LYS A O 1
ATOM 579 N N . GLU A 1 83 ? 12.124 21.275 -2.024 1.00 74.27 621 GLU A N 1
ATOM 580 C CA . GLU A 1 83 ? 12.583 22.610 -1.655 1.00 77.35 621 GLU A CA 1
ATOM 581 C C . GLU A 1 83 ? 13.922 22.946 -2.307 1.00 78.55 621 GLU A C 1
ATOM 582 O O . GLU A 1 83 ? 14.429 24.058 -2.156 1.00 78.76 621 GLU A O 1
ATOM 588 N N . ALA A 1 84 ? 14.493 21.982 -3.023 1.00 79.94 622 ALA A N 1
ATOM 589 C CA . ALA A 1 84 ? 15.779 22.176 -3.680 1.00 81.72 622 ALA A CA 1
ATOM 590 C C . ALA A 1 84 ? 15.628 22.546 -5.145 1.00 83.39 622 ALA A C 1
ATOM 591 O O . ALA A 1 84 ? 16.317 23.435 -5.641 1.00 83.42 622 ALA A O 1
ATOM 593 N N . ALA A 1 85 ? 14.729 21.853 -5.834 1.00 85.76 623 ALA A N 1
ATOM 594 C CA . ALA A 1 85 ? 14.490 22.101 -7.252 1.00 87.48 623 ALA A CA 1
ATOM 595 C C . ALA A 1 85 ? 13.918 23.494 -7.485 1.00 88.51 623 ALA A C 1
ATOM 596 O O . ALA A 1 85 ? 14.376 24.225 -8.367 1.00 88.47 623 ALA A O 1
ATOM 598 N N . GLN A 1 86 ? 12.917 23.856 -6.688 1.00 89.87 624 GLN A N 1
ATOM 599 C CA . GLN A 1 86 ? 12.273 25.157 -6.814 1.00 91.22 624 GLN A CA 1
ATOM 600 C C . GLN A 1 86 ? 12.838 26.22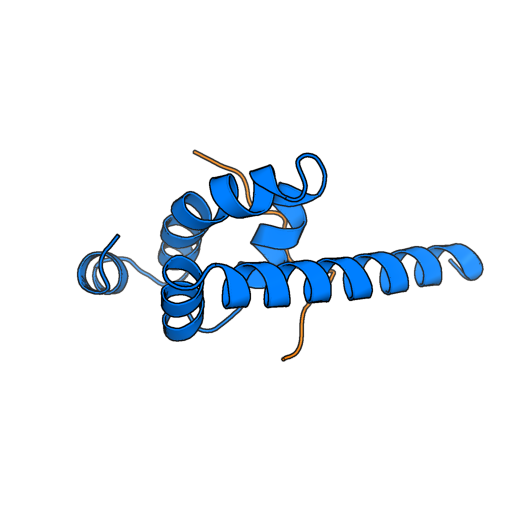6 -5.875 1.00 91.35 624 GLN A C 1
ATOM 601 O O . GLN A 1 86 ? 13.260 27.294 -6.327 1.00 91.24 624 GLN A O 1
ATOM 607 N N . LYS A 1 87 ? 12.855 25.932 -4.578 1.00 91.48 625 LYS A N 1
ATOM 608 C CA . LYS A 1 87 ? 13.364 26.868 -3.575 1.00 91.35 625 LYS A CA 1
ATOM 609 C C . LYS A 1 87 ? 14.892 26.943 -3.631 1.00 91.02 625 LYS A C 1
ATOM 610 O O . LYS A 1 87 ? 15.491 27.502 -2.689 1.00 91.07 625 LYS A O 1
ATOM 616 N N . ARG B 2 1 ? -1.523 6.960 8.242 1.00 62.14 67 ARG B N 1
ATOM 617 C CA . ARG B 2 1 ? -0.048 7.189 8.301 1.00 61.38 67 ARG B CA 1
ATOM 618 C C . ARG B 2 1 ? 0.330 8.493 7.597 1.00 60.91 67 ARG B C 1
ATOM 619 O O . ARG B 2 1 ? 0.536 8.507 6.383 1.00 61.22 67 ARG B O 1
ATOM 621 N N . GLN B 2 2 ? 0.405 9.583 8.364 1.00 59.17 68 GLN B N 1
ATOM 622 C CA . GLN B 2 2 ? 0.771 10.900 7.834 1.00 56.52 68 GLN B CA 1
ATOM 623 C C . GLN B 2 2 ? 1.859 11.502 8.727 1.00 55.05 68 GLN B C 1
ATOM 624 O O . GLN B 2 2 ? 1.700 11.563 9.947 1.00 54.56 68 GLN B O 1
ATOM 626 N N . LEU B 2 3 ? 2.960 11.944 8.123 1.00 52.37 69 LEU B N 1
ATOM 627 C CA . LEU B 2 3 ? 4.070 12.514 8.889 1.00 48.64 69 LEU B CA 1
ATOM 628 C C . LEU B 2 3 ? 4.405 13.966 8.588 1.00 45.75 69 LEU B C 1
ATOM 629 O O . LEU B 2 3 ? 4.294 14.429 7.455 1.00 44.20 69 LEU B O 1
ATOM 634 N N . ASN B 2 4 ? 4.824 14.684 9.623 1.00 44.48 70 ASN B N 1
ATOM 635 C CA . ASN B 2 4 ? 5.180 16.088 9.479 1.00 42.69 70 ASN B CA 1
ATOM 636 C C . ASN B 2 4 ? 6.693 16.240 9.356 1.00 42.53 70 ASN B C 1
ATOM 637 O O . ASN B 2 4 ? 7.433 15.960 10.296 1.00 43.07 70 ASN B O 1
ATOM 642 N N . VAL B 2 5 ? 7.138 16.677 8.184 1.00 41.34 71 VAL B N 1
ATOM 643 C CA . VAL B 2 5 ? 8.561 16.876 7.912 1.00 40.83 71 VAL B CA 1
ATOM 644 C C . VAL B 2 5 ? 9.132 18.083 8.638 1.00 39.46 71 VAL B C 1
ATOM 645 O O . VAL B 2 5 ? 10.335 18.284 8.648 1.00 38.98 71 VAL B O 1
ATOM 649 N N . ASN B 2 6 ? 8.263 18.887 9.238 1.00 39.48 72 ASN B N 1
ATOM 650 C CA . ASN B 2 6 ? 8.709 20.061 9.976 1.00 39.77 72 ASN B CA 1
ATOM 651 C C . ASN B 2 6 ? 8.665 19.863 11.482 1.00 39.95 72 ASN B C 1
ATOM 652 O O . ASN B 2 6 ? 8.725 20.826 12.247 1.00 40.56 72 ASN B O 1
ATOM 657 N N . ALA B 2 7 ? 8.547 18.615 11.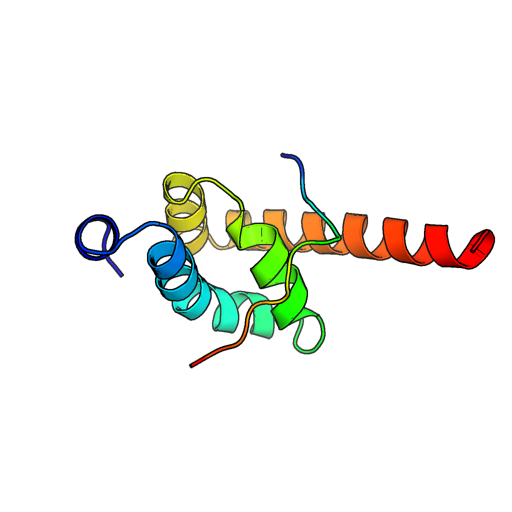908 1.00 40.61 73 ALA B N 1
ATOM 658 C CA . ALA B 2 7 ? 8.518 18.305 13.328 1.00 41.35 73 ALA B CA 1
ATOM 659 C C . ALA B 2 7 ? 9.886 18.639 13.937 1.00 42.49 73 ALA B C 1
ATOM 660 O O . ALA B 2 7 ? 10.926 18.422 13.311 1.00 42.77 73 ALA B O 1
ATOM 662 N N . LYS B 2 8 ? 9.876 19.181 15.152 1.00 43.72 74 LYS B N 1
ATOM 663 C CA . LYS B 2 8 ? 11.108 19.548 15.838 1.00 45.08 74 LYS B CA 1
ATOM 664 C C . LYS B 2 8 ? 11.923 18.301 16.152 1.00 44.81 74 LYS B C 1
ATOM 665 O O . LYS B 2 8 ? 11.388 17.319 16.688 1.00 45.29 74 LYS B O 1
ATOM 671 N N . PRO B 2 9 ? 13.231 18.315 15.824 1.00 43.18 75 PRO B N 1
ATOM 672 C CA . PRO B 2 9 ? 14.096 17.160 16.091 1.00 41.61 75 PRO B CA 1
ATOM 673 C C . PRO B 2 9 ? 14.128 16.847 17.582 1.00 40.80 75 PRO B C 1
ATOM 674 O O . PRO B 2 9 ? 14.041 17.760 18.408 1.00 41.42 75 PRO B O 1
ATOM 678 N N . PHE B 2 10 ? 14.234 15.567 17.925 1.00 39.35 76 PHE B N 1
ATOM 679 C CA . PHE B 2 10 ? 14.313 15.154 19.329 1.00 38.99 76 PHE B CA 1
ATOM 680 C C . PHE B 2 10 ? 15.794 15.157 19.744 1.00 40.21 76 PHE B C 1
ATOM 681 O O . PHE B 2 10 ? 16.675 15.015 18.901 1.00 38.02 76 PHE B O 1
ATOM 689 N N . VAL B 2 11 ? 16.061 15.337 21.036 1.00 43.50 77 VAL B N 1
ATOM 690 C CA . VAL B 2 11 ? 17.432 15.316 21.539 1.00 45.63 77 VAL B CA 1
ATOM 691 C C . VAL B 2 11 ? 17.509 14.451 22.795 1.00 46.37 77 VAL B C 1
ATOM 692 O O . VAL B 2 11 ? 16.765 14.649 23.765 1.00 45.66 77 VAL B O 1
ATOM 696 N N . PRO B 2 12 ? 18.410 13.463 22.782 1.00 46.08 78 PRO B N 1
ATOM 697 C CA . PRO B 2 12 ? 18.623 12.535 23.893 1.00 47.39 78 PRO B CA 1
ATOM 698 C C . PRO B 2 12 ? 18.960 13.199 25.234 1.00 48.56 78 PRO B C 1
ATOM 699 O O . PRO B 2 12 ? 19.303 14.383 25.288 1.00 48.68 78 PRO B O 1
ATOM 703 N N . ASN B 2 13 ? 18.851 12.423 26.311 1.00 49.96 79 ASN B N 1
ATOM 704 C CA . ASN B 2 13 ? 19.145 12.896 27.664 1.00 51.61 79 ASN B CA 1
ATOM 705 C C . ASN B 2 13 ? 19.601 11.741 28.566 1.00 52.23 79 ASN B C 1
ATOM 706 O O . ASN B 2 13 ? 18.787 11.317 29.408 1.00 53.01 79 ASN B O 1
#

GO terms:
  GO:0005515 protein binding (F, IPI)
  GO:0036464 cytoplasmic ribonucleoprotein granule (C, IDA)
  GO:0008143 poly(A) binding (F, IDA)
  GO:0005634 nucleus (C, IDA)
  GO:0010494 cytoplasmic stress granule (C, IDA)
  GO:0008266 poly(U) RNA binding (F, IDA)
  GO:0005737 cytoplasm (C, IDA)
  GO:0031252 cell leading edge (C, IDA)
  GO:0003730 mRNA 3'-UTR binding (F, IDA)
  GO:0071013 catalytic step 2 spliceosome (C, IDA)
  GO:2000623 negative regulation of nuclear-transcribed mRNA catabolic process, nonsense-mediated decay (P, IDA)
  GO:0005634 nucleus (C, EXP)
  GO:0005737 cytoplasm (C, EXP)
  GO:0000398 mRNA splicing, via spliceosome (P, IC)
  GO:0045070 positive regulation of viral genome replication (P, IMP)
  GO:0005829 cytosol (C, TAS)
  GO:0005829 cytosol (C, IDA)
  GO:0003729 mRNA binding (F, EXP)
  GO:0003723 RNA binding (F, IPI)
  GO:2000767 positive regulation of cytoplasmic translation (P, IDA)

Organism: Homo sapiens (NCBI:txid9606)

CATH classification: 1.10.1900.10

B-factor: mean 47.5, std 13.3, range [22.53, 95.23]

InterPro domains:
  IPR000504 RNA recognition motif domain [PF00076] (13-82)
  IPR000504 RNA recognition motif domain [PF00076] (101-167)
  IPR000504 RNA recognition motif domain [PF00076] (193-261)
  IPR000504 RNA recognition motif domain [PF00076] (296-363)
  IPR000504 RNA recognition motif domain [PS50102] (11-89)
  IPR000504 RNA recognition motif domain [PS50102] (99-175)
  IPR000504 RNA recognition motif domain [PS50102] (191-268)
  IPR000504 RNA recognition motif domain [PS50102] (294-370)
  IPR000504 RNA recognition motif domain [SM00360] (12-85)
  IPR000504 RNA recognition motif domain [SM00360] (100-171)
  IPR000504 RNA recognition motif domain [SM00360] (192-264)
  IPR000504 RNA recognition motif domain [SM00360] (295-366)
  IPR002004 Polyadenylate-binding protein/Hyperplastic disc protein, C-terminal [PF00658] (549-614)
  IPR002004 Polyadenylate-binding protein/Hyperplastic disc protein, C-terminal [PS51309] (542-619)
  IPR002004 Polyadenylate-binding protein/Hyperplastic disc protein, C-terminal [SM00517] (554-617)
  IPR003954 RNA recognition motif domain, eukaryotic-type [SM00361] (100-171)
  IPR003954 RNA recognition motif domain, eukaryotic-type [SM00361] (192-264)
  IPR003954 RNA recognition motif domain, eukaryotic-type [SM00361] (295-366)
  IPR006515 Polyadenylate binding protein, human types 1, 2, 3, 4 [TIGR01628] (11-615)
  IPR012677 Nucleotide-binding alpha-beta plait domain superfamily [G3DSA:3.30.70.330] (2-92)

Solvent-accessible surface area: 5792 Å² total; per-residue (Å²): 68,71,66,80,86,8,85,100,23,66,102,139,95,33,59,84,42,0,0,51,100,1,21,73,85,0,71,87,64,49,97,126,59,1,18,48,0,0,5,1,0,15,105,22,95,34,84,72,0,47,98,7,38,148,26,103,121,31,9,129,69,25,0,75,60,0,20,56,62,5,101,65,49,96,61,133,61,75,100,121,181,117,99,34,69,26,117,4,184,69,14,106,68,120